Protein AF-A0A7C7KWD4-F1 (afdb_monomer)

Secondary structure (DSSP, 8-state):
---PPEEEE-TTS-EEEE-TTT--EESSHHHHHHHIIIIIIS-----HHHHHHHHHHHHHHHHHHHTT----THHHHHHTT-

Nearest PDB structures (foldseek):
  6skg-assembly1_Bo  TM=9.568E-01  e=1.776E-03  Thermococcus kodakarensis
  8pxx-assembly1_A  TM=4.858E-01  e=3.449E-01  Homo sapiens
  1wmv-assembly1_A  TM=7.328E-01  e=1.912E+00  Homo sapiens
  2yse-assembly1_A  TM=4.859E-01  e=9.263E-01  Homo sapiens
  2ltx-assembly1_A  TM=5.272E-01  e=6.255E+00  Homo sapiens

Structure (mmCIF, N/CA/C/O backbone):
data_AF-A0A7C7KWD4-F1
#
_entry.id   AF-A0A7C7KWD4-F1
#
loop_
_atom_site.group_PDB
_atom_site.id
_atom_site.type_symbol
_atom_site.label_atom_id
_atom_site.label_alt_id
_atom_site.label_comp_id
_atom_site.label_asym_id
_atom_site.label_entity_id
_atom_site.label_seq_id
_atom_site.pdbx_PDB_ins_code
_atom_site.Cartn_x
_atom_site.Cartn_y
_atom_site.Cartn_z
_atom_site.occupancy
_atom_site.B_iso_or_equiv
_atom_site.auth_seq_id
_atom_site.auth_comp_id
_atom_site.auth_asym_id
_atom_site.auth_atom_id
_atom_site.pdbx_PDB_model_num
ATOM 1 N N . MET A 1 1 ? 8.421 -1.180 9.967 1.00 46.84 1 MET A N 1
ATOM 2 C CA . MET A 1 1 ? 7.211 -1.431 9.146 1.00 46.84 1 MET A CA 1
ATOM 3 C C . MET A 1 1 ? 7.617 -1.572 7.681 1.00 46.84 1 MET A C 1
ATOM 5 O O . MET A 1 1 ? 8.115 -0.607 7.125 1.00 46.84 1 MET A O 1
ATOM 9 N N . VAL A 1 2 ? 7.444 -2.748 7.064 1.00 55.00 2 VAL A N 1
ATOM 10 C CA . VAL A 1 2 ? 7.788 -2.991 5.645 1.00 55.00 2 VAL A CA 1
ATOM 11 C C . VAL A 1 2 ? 6.495 -3.049 4.826 1.00 55.00 2 VAL A C 1
ATOM 13 O O . VAL A 1 2 ? 5.624 -3.856 5.136 1.00 55.00 2 VAL A O 1
ATOM 16 N N . ILE A 1 3 ? 6.340 -2.186 3.814 1.00 65.81 3 ILE A N 1
ATOM 17 C CA . ILE A 1 3 ? 5.178 -2.191 2.904 1.00 65.81 3 ILE A CA 1
ATOM 18 C C . ILE A 1 3 ? 5.627 -2.794 1.569 1.00 65.81 3 ILE A C 1
ATOM 20 O O . ILE A 1 3 ? 6.352 -2.154 0.803 1.00 65.81 3 ILE A O 1
ATOM 24 N N . ARG A 1 4 ? 5.210 -4.033 1.292 1.00 74.19 4 ARG A N 1
ATOM 25 C CA . ARG A 1 4 ? 5.510 -4.737 0.035 1.00 74.19 4 ARG A CA 1
ATOM 26 C C . ARG A 1 4 ? 4.484 -4.378 -1.044 1.00 74.19 4 ARG A C 1
ATOM 28 O O . ARG A 1 4 ? 3.308 -4.225 -0.732 1.00 74.19 4 ARG A O 1
ATOM 35 N N . ALA A 1 5 ? 4.949 -4.222 -2.283 1.00 77.25 5 ALA A N 1
ATOM 36 C CA . ALA A 1 5 ? 4.077 -4.012 -3.435 1.00 77.25 5 ALA A CA 1
ATOM 37 C C . ALA A 1 5 ? 3.398 -5.327 -3.836 1.00 77.25 5 ALA A C 1
ATOM 39 O O . ALA A 1 5 ? 4.017 -6.387 -3.735 1.00 77.25 5 ALA A O 1
ATOM 40 N N . GLU A 1 6 ? 2.172 -5.240 -4.343 1.00 85.00 6 GLU A N 1
ATOM 41 C CA . GLU A 1 6 ? 1.545 -6.320 -5.107 1.00 85.00 6 GLU A CA 1
ATOM 42 C C . GLU A 1 6 ? 2.084 -6.262 -6.540 1.00 85.00 6 GLU A C 1
ATOM 44 O O . GLU A 1 6 ? 2.076 -5.196 -7.158 1.00 85.00 6 GLU A O 1
ATOM 49 N N . LYS A 1 7 ? 2.607 -7.377 -7.056 1.00 84.81 7 LYS A N 1
ATOM 50 C CA . LYS A 1 7 ? 3.025 -7.458 -8.457 1.00 84.81 7 LYS A CA 1
ATOM 51 C C . LYS A 1 7 ? 1.793 -7.679 -9.323 1.00 84.81 7 LYS A C 1
ATOM 53 O O . LYS A 1 7 ? 1.027 -8.600 -9.057 1.00 84.81 7 LYS A O 1
ATOM 58 N N . VAL A 1 8 ? 1.608 -6.832 -10.323 1.00 85.69 8 VAL A N 1
ATOM 59 C CA . VAL A 1 8 ? 0.502 -6.921 -11.279 1.00 85.69 8 VAL A CA 1
ATOM 60 C C . VAL A 1 8 ? 1.059 -6.826 -12.688 1.00 85.69 8 VAL A C 1
ATOM 62 O O . VAL A 1 8 ? 2.009 -6.083 -12.913 1.00 85.69 8 VAL A O 1
ATOM 65 N N . GLU A 1 9 ? 0.480 -7.566 -13.622 1.00 88.06 9 GLU A N 1
ATOM 66 C CA . GLU A 1 9 ? 0.820 -7.462 -15.040 1.00 88.06 9 GLU A CA 1
ATOM 67 C C . GLU A 1 9 ? -0.110 -6.458 -15.723 1.00 88.06 9 GLU A C 1
ATOM 69 O O . GLU A 1 9 ? -1.316 -6.418 -15.450 1.00 88.06 9 GLU A O 1
ATOM 74 N N . ASP A 1 10 ? 0.458 -5.617 -16.585 1.00 82.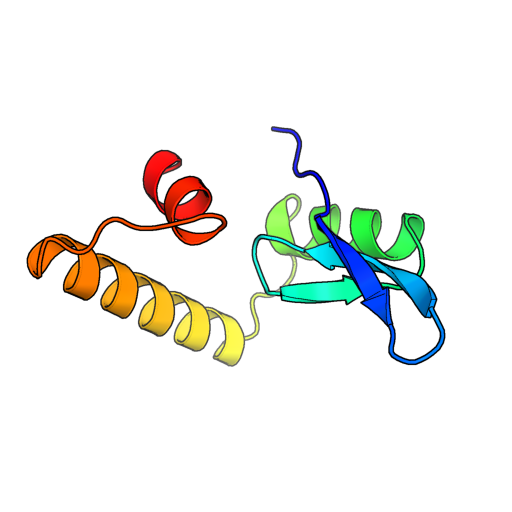12 10 ASP A N 1
ATOM 75 C CA . ASP A 1 10 ? -0.323 -4.725 -17.440 1.00 82.12 10 ASP A CA 1
ATOM 76 C C . ASP A 1 10 ? -0.906 -5.476 -18.653 1.00 82.12 10 ASP A C 1
ATOM 78 O O . ASP A 1 10 ? -0.591 -6.640 -18.904 1.00 82.12 10 ASP A O 1
ATOM 82 N N . ARG A 1 11 ? -1.739 -4.808 -19.458 1.00 80.44 11 ARG A N 1
ATOM 83 C CA . ARG A 1 11 ? -2.340 -5.377 -20.676 1.00 80.44 11 ARG A CA 1
ATOM 84 C C . ARG A 1 11 ? -1.294 -5.883 -21.677 1.00 80.44 11 ARG A C 1
ATOM 86 O O . ARG A 1 11 ? -1.602 -6.763 -22.474 1.00 80.44 11 ARG A O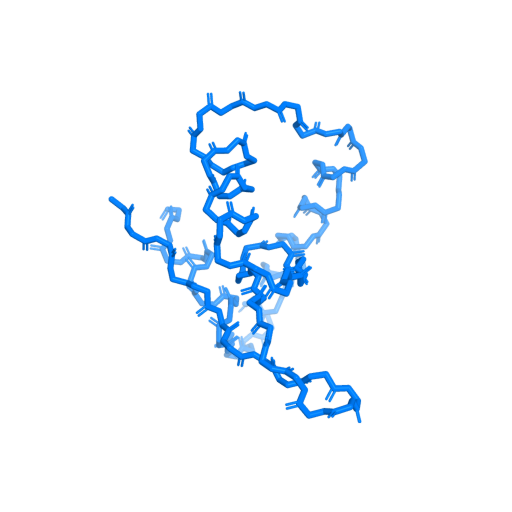 1
ATOM 93 N N . PHE A 1 12 ? -0.088 -5.326 -21.641 1.00 85.06 12 PHE A N 1
ATOM 94 C CA . PHE A 1 12 ? 1.033 -5.708 -22.503 1.00 85.06 12 PHE A CA 1
ATOM 95 C C . PHE A 1 12 ? 1.947 -6.783 -21.887 1.00 85.06 12 PHE A C 1
ATOM 97 O O . PHE A 1 12 ? 2.957 -7.128 -22.492 1.00 85.06 12 PHE A O 1
ATOM 104 N N . GLY A 1 13 ? 1.612 -7.311 -20.701 1.00 85.75 13 GLY A N 1
ATOM 105 C CA . GLY A 1 13 ? 2.426 -8.304 -19.989 1.00 85.75 13 GLY A CA 1
ATOM 106 C C . GLY A 1 13 ? 3.640 -7.717 -19.261 1.00 85.75 13 GLY A C 1
ATOM 107 O O . GLY A 1 13 ? 4.539 -8.449 -18.863 1.00 85.75 13 GLY A O 1
ATOM 108 N N . GLU A 1 14 ? 3.703 -6.393 -19.091 1.00 88.38 14 GLU A N 1
ATOM 109 C CA . GLU A 1 14 ? 4.782 -5.754 -18.332 1.00 88.38 14 GLU A CA 1
ATOM 110 C C . GLU A 1 14 ? 4.527 -5.849 -16.818 1.00 88.38 14 GLU A C 1
ATOM 112 O O . GLU A 1 14 ? 3.428 -5.545 -16.343 1.00 88.38 14 GLU A O 1
ATOM 117 N N . GLU A 1 15 ? 5.555 -6.229 -16.046 1.00 86.88 15 GLU A N 1
ATOM 118 C CA . GLU A 1 15 ? 5.489 -6.257 -14.581 1.00 86.88 15 GLU A CA 1
ATOM 119 C C . GLU A 1 15 ? 5.362 -4.837 -14.004 1.00 86.88 15 GLU A C 1
ATOM 121 O O . GLU A 1 15 ? 6.204 -3.959 -14.214 1.00 86.88 15 GLU A O 1
ATOM 126 N N . ALA A 1 16 ? 4.344 -4.635 -13.175 1.00 89.38 16 ALA A N 1
ATOM 127 C CA . ALA A 1 16 ? 4.108 -3.412 -12.433 1.00 89.38 16 ALA A CA 1
ATOM 128 C C . ALA A 1 16 ? 3.904 -3.679 -10.933 1.00 89.38 16 ALA A C 1
ATOM 130 O O . ALA A 1 16 ? 3.641 -4.786 -10.467 1.00 89.38 16 ALA A O 1
ATOM 131 N N . TYR A 1 17 ? 4.039 -2.618 -10.146 1.00 85.81 17 TYR A N 1
ATOM 132 C CA . TYR A 1 17 ? 3.972 -2.604 -8.693 1.00 85.81 17 TYR A CA 1
ATOM 133 C C . TYR A 1 17 ? 2.740 -1.822 -8.252 1.00 85.81 17 TYR A C 1
ATOM 135 O O . TYR A 1 17 ? 2.708 -0.591 -8.329 1.00 85.81 17 TYR A O 1
ATOM 143 N N . ARG A 1 18 ? 1.730 -2.517 -7.743 1.00 82.50 18 ARG A N 1
ATOM 144 C CA . ARG A 1 18 ? 0.543 -1.909 -7.150 1.00 82.50 18 ARG A CA 1
ATOM 145 C C . ARG A 1 18 ? 0.753 -1.677 -5.655 1.00 82.50 18 ARG A C 1
ATOM 147 O O . ARG A 1 18 ? 1.158 -2.564 -4.904 1.00 82.50 18 ARG A O 1
ATOM 154 N N . CYS A 1 19 ? 0.458 -0.463 -5.201 1.00 82.38 19 CYS A N 1
ATOM 155 C CA . CYS A 1 19 ? 0.462 -0.135 -3.787 1.00 82.38 19 CYS A CA 1
ATOM 156 C C . CYS A 1 19 ? -0.764 -0.742 -3.098 1.00 82.38 19 CYS A C 1
ATOM 158 O O . CYS A 1 19 ? -1.886 -0.362 -3.443 1.00 82.38 19 CYS A O 1
ATOM 160 N N . PRO A 1 20 ? -0.580 -1.593 -2.072 1.00 76.19 20 PRO A N 1
ATOM 161 C CA . PRO A 1 20 ? -1.705 -2.208 -1.375 1.00 7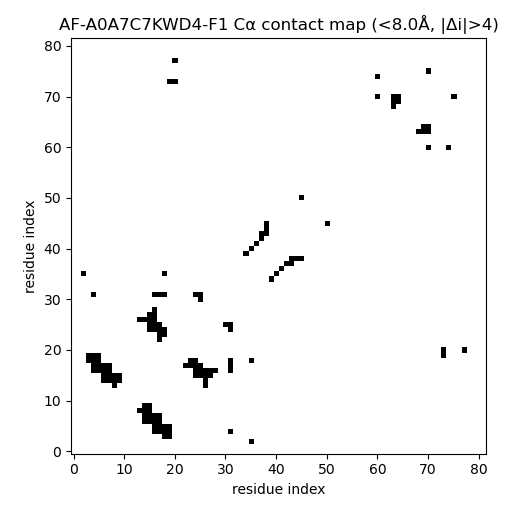6.19 20 PRO A CA 1
ATOM 162 C C . PRO A 1 20 ? -2.519 -1.196 -0.561 1.00 76.19 20 PRO A C 1
ATOM 164 O O . PRO A 1 20 ? -3.656 -1.465 -0.222 1.00 76.19 20 PRO A O 1
ATOM 167 N N . LEU A 1 21 ? -1.975 -0.018 -0.240 1.00 71.44 21 LEU A N 1
ATOM 168 C CA . LEU A 1 21 ? -2.660 0.958 0.617 1.00 71.44 21 LEU A CA 1
ATOM 169 C C . LEU A 1 21 ? -3.589 1.903 -0.151 1.00 71.44 21 LEU A C 1
ATOM 171 O O . LEU A 1 21 ? -4.555 2.409 0.411 1.00 71.44 21 LEU A O 1
ATOM 175 N N . CYS A 1 22 ? -3.287 2.195 -1.417 1.00 74.50 22 CYS A N 1
ATOM 176 C CA . CYS A 1 22 ? -4.040 3.180 -2.202 1.00 74.50 22 CYS A CA 1
ATOM 177 C C . CYS A 1 22 ? -4.371 2.733 -3.631 1.00 74.50 22 CYS A C 1
ATOM 179 O O . CYS A 1 22 ? -5.023 3.484 -4.355 1.00 74.50 22 CYS A O 1
ATOM 181 N N . GLY A 1 23 ? -3.913 1.551 -4.051 1.00 78.75 23 GLY A N 1
ATOM 182 C CA . GLY A 1 23 ? -4.184 0.985 -5.372 1.00 78.75 23 GLY A CA 1
ATOM 183 C C . GLY A 1 23 ? -3.415 1.625 -6.531 1.00 78.75 23 GLY A C 1
ATOM 184 O O . GLY A 1 23 ? -3.627 1.225 -7.672 1.00 78.75 23 GLY A O 1
ATOM 185 N N . HIS A 1 24 ? -2.522 2.591 -6.278 1.00 82.88 24 HIS A N 1
ATOM 186 C CA . HIS A 1 24 ? -1.678 3.167 -7.330 1.00 82.88 24 HIS A CA 1
ATOM 187 C C . HIS A 1 24 ? -0.742 2.118 -7.925 1.00 82.88 24 HIS A C 1
ATOM 189 O O . HIS A 1 24 ? -0.087 1.392 -7.182 1.00 82.88 24 HIS A O 1
ATOM 195 N N . VAL A 1 25 ? -0.645 2.094 -9.251 1.00 86.19 25 VAL A N 1
ATOM 196 C CA . VAL A 1 25 ? 0.241 1.200 -10.000 1.00 86.19 25 VAL A CA 1
ATOM 197 C C . VAL A 1 25 ? 1.469 1.978 -10.466 1.00 86.19 25 VAL A C 1
ATOM 199 O O . VAL A 1 25 ? 1.362 3.124 -10.904 1.00 86.19 25 VAL A O 1
ATOM 202 N N . PHE A 1 26 ? 2.638 1.362 -10.340 1.00 86.00 26 PHE A N 1
ATOM 203 C CA . PHE A 1 26 ? 3.925 1.917 -10.732 1.00 86.00 26 PHE A CA 1
ATOM 204 C C . PHE A 1 26 ? 4.689 0.886 -11.553 1.00 86.00 26 PHE A C 1
ATOM 206 O O . PHE A 1 26 ? 4.906 -0.215 -11.078 1.00 86.00 26 PHE A O 1
ATOM 213 N N . TYR A 1 27 ? 5.198 1.244 -12.725 1.00 88.62 27 TYR A N 1
ATOM 214 C CA . TYR A 1 27 ? 5.984 0.323 -13.564 1.00 88.62 27 TYR A CA 1
ATOM 215 C C . TYR A 1 27 ? 7.452 0.203 -13.124 1.00 88.62 27 TYR A C 1
ATOM 217 O O . TYR A 1 27 ? 8.223 -0.585 -13.654 1.00 88.62 27 TYR A O 1
ATOM 225 N N . LYS A 1 28 ? 7.885 1.017 -12.149 1.00 85.62 28 LYS A N 1
ATOM 226 C CA . LYS A 1 28 ? 9.267 1.034 -11.645 1.00 85.62 28 LYS A CA 1
ATOM 227 C C . LYS A 1 28 ? 9.299 0.946 -10.124 1.00 85.62 28 LYS A C 1
ATOM 229 O O . LYS A 1 28 ? 8.643 1.727 -9.431 1.00 85.62 28 LYS A O 1
ATOM 234 N N . SER A 1 29 ? 10.171 0.091 -9.596 1.00 80.69 29 SER A N 1
ATOM 235 C CA . SER A 1 29 ? 10.357 -0.113 -8.151 1.00 80.69 29 SER A CA 1
ATOM 236 C C . SER A 1 29 ? 10.746 1.177 -7.412 1.00 80.69 29 SER A C 1
ATOM 238 O O . SER A 1 29 ? 10.195 1.481 -6.355 1.00 80.69 29 SER A O 1
ATOM 240 N N . LYS A 1 30 ? 11.619 2.011 -8.001 1.00 79.50 30 LYS A N 1
ATOM 241 C CA . LYS A 1 30 ? 12.008 3.323 -7.440 1.00 79.50 30 LYS A CA 1
ATOM 242 C C . LYS A 1 30 ? 10.813 4.269 -7.251 1.00 79.50 30 LYS A C 1
ATOM 244 O O . LYS A 1 30 ? 10.771 5.015 -6.273 1.00 79.50 30 LYS A O 1
ATOM 249 N N . GLN A 1 31 ? 9.841 4.243 -8.168 1.00 81.06 31 GLN A N 1
ATOM 250 C CA . GLN A 1 31 ? 8.634 5.071 -8.069 1.00 81.06 31 GLN A CA 1
ATOM 251 C C . GLN A 1 31 ? 7.726 4.582 -6.941 1.00 81.06 31 GLN A C 1
ATOM 253 O O . GLN A 1 31 ? 7.258 5.397 -6.146 1.00 81.06 31 GLN A O 1
ATOM 258 N N . TYR A 1 32 ? 7.558 3.262 -6.824 1.00 82.50 32 TYR A N 1
ATOM 259 C CA . TYR A 1 32 ? 6.822 2.643 -5.726 1.00 82.50 32 TYR A CA 1
ATOM 260 C C . TYR A 1 32 ? 7.424 3.004 -4.360 1.00 82.50 32 TYR A C 1
ATOM 262 O O . TYR A 1 32 ? 6.717 3.495 -3.483 1.00 82.50 32 TYR A O 1
ATOM 270 N N . VAL A 1 33 ? 8.741 2.852 -4.189 1.00 81.19 33 VAL A N 1
ATOM 271 C CA . VAL A 1 33 ? 9.425 3.176 -2.924 1.00 81.19 33 VAL A CA 1
ATOM 272 C C . VAL A 1 33 ? 9.273 4.659 -2.574 1.00 81.19 33 VAL A C 1
ATOM 274 O O . VAL A 1 33 ? 8.922 4.991 -1.441 1.00 81.19 33 VAL A O 1
ATOM 277 N N . LYS A 1 34 ? 9.454 5.564 -3.547 1.00 79.56 34 LYS A N 1
ATOM 278 C CA . LYS A 1 34 ? 9.257 7.010 -3.345 1.00 79.56 34 LYS A CA 1
ATOM 279 C C . LYS A 1 34 ? 7.817 7.343 -2.952 1.00 79.56 34 LYS A C 1
ATOM 281 O O . LYS A 1 34 ? 7.604 8.181 -2.076 1.00 79.56 34 LYS A O 1
ATOM 286 N N . HIS A 1 35 ? 6.839 6.694 -3.579 1.00 82.44 35 HIS A N 1
ATOM 287 C CA . HIS A 1 35 ? 5.432 6.829 -3.220 1.00 82.44 35 HIS A CA 1
ATOM 288 C C . HIS A 1 35 ? 5.179 6.370 -1.783 1.00 82.44 35 HIS A C 1
ATOM 290 O O . HIS A 1 35 ? 4.587 7.115 -1.007 1.00 82.44 35 HIS A O 1
ATOM 296 N N . VAL A 1 36 ? 5.671 5.189 -1.408 1.00 77.31 36 VAL A N 1
ATOM 297 C CA . VAL A 1 36 ? 5.500 4.653 -0.055 1.00 77.31 36 VAL A CA 1
ATOM 298 C C . VAL A 1 36 ? 6.099 5.591 0.987 1.00 77.31 36 VAL A C 1
ATOM 300 O O . VAL A 1 36 ? 5.418 5.963 1.942 1.00 77.31 36 VAL A O 1
ATOM 303 N N . LEU A 1 37 ? 7.335 6.038 0.768 1.00 73.19 37 LEU A N 1
ATOM 304 C CA . LEU A 1 37 ? 8.013 6.954 1.677 1.00 73.19 37 LEU A CA 1
ATOM 305 C C . LEU A 1 37 ? 7.259 8.282 1.805 1.00 73.19 37 LEU A C 1
ATOM 307 O O . LEU A 1 37 ? 6.980 8.713 2.917 1.00 73.19 37 LEU A O 1
ATOM 311 N N . LYS A 1 38 ? 6.870 8.916 0.695 1.00 70.06 38 LYS A N 1
ATOM 312 C CA . LYS A 1 38 ? 6.264 10.257 0.722 1.00 70.06 38 LYS A CA 1
ATOM 313 C C . LYS A 1 38 ? 4.790 10.259 1.138 1.00 70.06 38 LYS A C 1
ATOM 315 O O . LYS A 1 38 ? 4.355 11.160 1.850 1.00 70.06 38 LYS A O 1
ATOM 320 N N . SER A 1 39 ? 4.010 9.285 0.676 1.00 70.56 39 SER A N 1
ATOM 321 C CA . SER A 1 39 ? 2.555 9.254 0.864 1.00 70.56 39 SER A CA 1
ATOM 322 C C . SER A 1 39 ? 2.121 8.506 2.121 1.00 70.56 39 SER A C 1
ATOM 324 O O . SER A 1 39 ? 1.064 8.837 2.659 1.00 70.56 39 SER A O 1
ATOM 326 N N . HIS A 1 40 ? 2.919 7.539 2.594 1.00 71.44 40 HIS A N 1
ATOM 327 C CA . HIS A 1 40 ? 2.528 6.664 3.707 1.00 71.44 40 HIS A CA 1
ATOM 328 C C . HIS A 1 40 ? 3.451 6.735 4.930 1.00 71.44 40 HIS A C 1
ATOM 330 O O . HIS A 1 40 ? 2.972 6.436 6.018 1.00 71.44 40 HIS A O 1
ATOM 336 N N . ILE A 1 41 ? 4.727 7.129 4.792 1.00 67.88 41 ILE A N 1
ATOM 337 C CA . ILE A 1 41 ? 5.696 7.114 5.912 1.00 67.88 41 ILE A CA 1
ATOM 338 C C . ILE A 1 41 ? 6.052 8.518 6.428 1.00 67.88 41 ILE A C 1
ATOM 340 O O . ILE A 1 41 ? 5.870 8.793 7.605 1.00 67.88 41 ILE A O 1
ATOM 344 N N . VAL A 1 42 ? 6.570 9.404 5.574 1.00 59.59 42 VAL A N 1
ATOM 345 C CA . VAL A 1 42 ? 7.284 10.633 5.990 1.00 59.59 42 VAL A CA 1
ATOM 346 C C . VAL A 1 42 ? 6.369 11.868 6.066 1.00 59.59 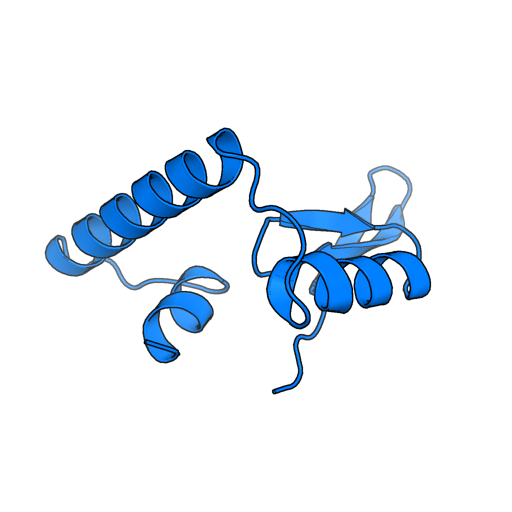42 VAL A C 1
ATOM 348 O O . VAL A 1 42 ? 6.739 12.883 6.639 1.00 59.59 42 VAL A O 1
ATOM 351 N N . GLY A 1 43 ? 5.137 11.781 5.561 1.00 58.34 43 GLY A N 1
ATOM 352 C CA . GLY A 1 43 ? 4.180 12.887 5.601 1.00 58.34 43 GLY A CA 1
ATOM 353 C C . GLY A 1 43 ? 4.319 13.826 4.401 1.00 58.34 43 GLY A C 1
ATOM 354 O O . GLY A 1 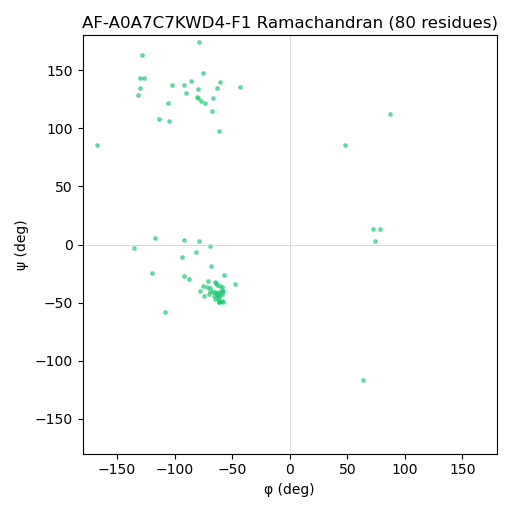43 ? 5.292 14.553 4.239 1.00 58.34 43 GLY A O 1
ATOM 355 N N . GLY A 1 44 ? 3.307 13.838 3.536 1.00 50.47 44 GLY A N 1
ATOM 356 C CA . GLY A 1 44 ? 3.290 14.745 2.394 1.00 50.47 44 GLY A CA 1
ATOM 357 C C . GLY A 1 44 ? 1.928 14.797 1.729 1.00 50.47 44 GLY A C 1
ATOM 358 O O . GLY A 1 44 ? 1.683 14.067 0.775 1.00 50.47 44 GLY A O 1
ATOM 359 N N . PHE A 1 45 ? 1.061 15.666 2.257 1.00 44.78 45 PHE A N 1
ATOM 360 C CA . PHE A 1 45 ? -0.242 16.064 1.715 1.00 44.78 45 PHE A CA 1
ATOM 361 C C . PHE A 1 45 ? -1.155 14.906 1.276 1.00 44.78 45 PHE A C 1
ATOM 363 O O . PHE A 1 45 ? -1.297 14.598 0.090 1.00 44.78 45 PHE A O 1
ATOM 370 N N . LYS A 1 46 ? -1.926 14.351 2.227 1.00 51.41 46 LYS A N 1
ATOM 371 C CA . LYS A 1 46 ? -3.234 13.777 1.872 1.00 51.41 46 LYS A CA 1
ATOM 372 C C . LYS A 1 46 ? -4.059 14.935 1.313 1.00 51.41 46 LYS A C 1
ATOM 374 O O . LYS A 1 46 ? -4.601 15.723 2.084 1.00 51.41 46 LYS A O 1
ATOM 379 N N . SER A 1 47 ? -4.132 15.073 -0.013 1.00 55.41 47 SER A N 1
ATOM 380 C CA . SER A 1 47 ? -5.094 15.982 -0.649 1.00 55.41 47 SER A CA 1
ATOM 381 C C . SER A 1 47 ? -6.443 15.822 0.060 1.00 55.41 47 SER A C 1
ATOM 383 O O . SER A 1 47 ? -6.843 14.687 0.326 1.00 55.41 47 SER A O 1
ATOM 385 N N . LYS A 1 48 ? -7.151 16.914 0.385 1.00 55.12 48 LYS A N 1
ATOM 386 C CA . LYS A 1 48 ? -8.437 16.877 1.127 1.00 55.12 48 LYS A CA 1
ATOM 387 C C . LYS A 1 48 ? -9.403 15.825 0.547 1.00 55.12 48 LYS A C 1
ATOM 389 O O . LYS A 1 48 ? -10.106 15.130 1.275 1.00 55.12 48 LYS A O 1
ATOM 394 N N . ARG A 1 49 ? -9.341 15.645 -0.778 1.00 57.53 49 ARG A N 1
ATOM 395 C CA . ARG A 1 49 ? -10.034 14.613 -1.562 1.00 57.53 49 ARG A CA 1
ATOM 396 C C . ARG A 1 49 ? -9.641 13.173 -1.187 1.00 57.53 49 ARG A C 1
ATOM 398 O O . ARG A 1 49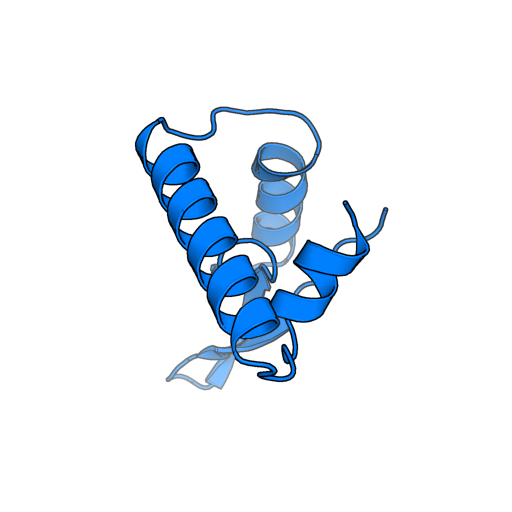 ? -10.522 12.337 -1.031 1.00 57.53 49 ARG A O 1
ATOM 405 N N . LEU A 1 50 ? -8.352 12.881 -1.013 1.00 57.56 50 LEU A N 1
ATOM 406 C CA . LEU A 1 50 ? -7.836 11.562 -0.627 1.00 57.56 50 LEU A CA 1
ATOM 407 C C . LEU A 1 50 ? -8.204 11.206 0.819 1.00 57.56 50 LEU A C 1
ATOM 409 O O . LEU A 1 50 ? -8.560 10.063 1.085 1.00 57.56 50 LEU A O 1
ATOM 413 N N . ARG A 1 51 ? -8.193 12.189 1.732 1.00 62.91 51 ARG A N 1
ATOM 414 C CA . ARG A 1 51 ? -8.643 12.001 3.122 1.00 62.91 51 ARG A CA 1
ATOM 415 C C . ARG A 1 51 ? -10.119 11.595 3.174 1.00 62.91 51 ARG A C 1
ATOM 417 O O . ARG A 1 51 ? -10.424 10.541 3.714 1.00 62.91 51 ARG A O 1
ATOM 424 N N . LYS A 1 52 ? -10.987 12.331 2.468 1.00 65.62 52 LYS A N 1
ATOM 425 C CA . LYS A 1 52 ? -12.414 11.988 2.320 1.00 65.62 52 LYS A CA 1
ATOM 426 C C . LYS A 1 52 ? -12.644 10.614 1.690 1.00 65.62 52 LYS A C 1
ATOM 428 O O . LYS A 1 52 ? -13.549 9.893 2.099 1.00 65.62 52 LYS A O 1
ATOM 433 N N . LYS A 1 53 ? -11.848 10.251 0.678 1.00 66.56 53 LYS A N 1
ATOM 434 C CA . LYS A 1 53 ? -11.959 8.944 0.015 1.00 66.56 53 LYS A CA 1
ATOM 435 C C . LYS A 1 53 ? -11.574 7.811 0.971 1.00 66.56 53 LYS A C 1
ATOM 437 O O . LYS A 1 53 ? -12.277 6.810 1.011 1.00 66.56 53 LYS A O 1
ATOM 442 N N . LEU A 1 54 ? -10.526 8.012 1.773 1.00 64.38 54 LEU A N 1
ATOM 443 C CA . LEU A 1 54 ? -10.093 7.075 2.809 1.00 64.38 54 LEU A CA 1
ATOM 444 C C . LEU A 1 54 ? -11.131 6.950 3.935 1.00 64.38 54 LEU A C 1
ATOM 446 O O . LEU A 1 54 ? -11.474 5.838 4.305 1.00 64.38 54 LEU A O 1
ATOM 450 N N . GLU A 1 55 ? -11.693 8.061 4.420 1.00 69.06 55 GLU A N 1
ATOM 451 C CA . GLU A 1 55 ? -12.769 8.051 5.428 1.00 69.06 55 GLU A CA 1
ATOM 452 C C . GLU A 1 55 ? -14.006 7.286 4.946 1.00 69.06 55 GLU A C 1
ATOM 454 O O . GLU A 1 55 ? -14.581 6.498 5.692 1.00 69.06 55 GLU A O 1
ATOM 459 N N . LYS A 1 56 ? -14.403 7.479 3.680 1.00 75.38 56 LYS A N 1
ATOM 460 C CA . LYS A 1 56 ? -15.505 6.715 3.081 1.00 75.38 56 LYS A CA 1
ATOM 461 C C . LYS A 1 56 ? -15.179 5.221 3.010 1.00 75.38 56 LYS A C 1
ATOM 463 O O . LYS A 1 56 ? -16.045 4.408 3.301 1.00 75.38 56 LYS A O 1
ATOM 468 N N . TYR A 1 57 ? -13.946 4.876 2.641 1.00 65.44 57 TYR A N 1
ATOM 469 C CA . TYR A 1 57 ? -13.492 3.489 2.539 1.00 65.44 57 TYR A CA 1
ATOM 470 C C . TYR A 1 57 ? -13.471 2.785 3.905 1.00 65.44 57 TYR A C 1
ATOM 472 O O . TYR A 1 57 ? -13.927 1.654 4.014 1.00 65.44 57 TYR A O 1
ATOM 480 N N . LEU A 1 58 ? -13.026 3.477 4.960 1.00 68.81 58 LEU A N 1
ATOM 481 C CA . LEU A 1 58 ? -13.044 2.959 6.332 1.00 68.81 58 LEU A CA 1
ATOM 48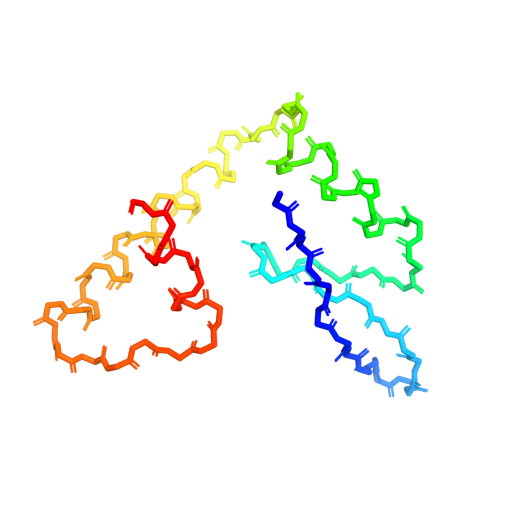2 C C . LEU A 1 58 ? -14.474 2.689 6.823 1.00 68.81 58 LEU A C 1
ATOM 484 O O . LEU A 1 58 ? -14.733 1.611 7.346 1.00 68.81 58 LEU A O 1
ATOM 488 N N . LYS A 1 59 ? -15.420 3.603 6.565 1.00 77.62 59 LYS A N 1
ATOM 489 C CA . LYS A 1 59 ? -16.840 3.394 6.908 1.00 77.62 59 LYS A CA 1
ATOM 490 C C . LYS A 1 59 ? -17.456 2.184 6.202 1.00 77.62 59 LYS A C 1
ATOM 492 O O . LYS A 1 59 ? -18.302 1.504 6.773 1.00 77.62 59 LYS A O 1
ATOM 497 N N . ASP A 1 60 ? -17.053 1.929 4.960 1.00 75.69 60 ASP A N 1
ATOM 498 C CA . ASP A 1 60 ? -17.528 0.783 4.178 1.00 75.69 60 ASP A CA 1
ATOM 499 C C . ASP A 1 60 ? -16.991 -0.542 4.746 1.00 75.69 60 ASP A C 1
ATOM 501 O O . ASP A 1 60 ? -17.739 -1.505 4.891 1.00 75.69 60 ASP A O 1
ATOM 505 N N . ILE A 1 61 ? -15.720 -0.560 5.166 1.00 69.44 61 ILE A N 1
ATOM 506 C CA . ILE A 1 61 ? -15.100 -1.693 5.872 1.00 69.44 61 ILE A CA 1
ATOM 507 C C . ILE A 1 61 ? -15.801 -1.950 7.214 1.00 69.44 61 ILE A C 1
ATOM 509 O O . ILE A 1 61 ? -16.144 -3.093 7.510 1.00 69.44 61 ILE A O 1
ATOM 513 N N . GLU A 1 62 ? -16.068 -0.907 8.007 1.00 76.81 62 GLU A N 1
ATOM 514 C CA . GLU A 1 62 ? -16.823 -1.037 9.262 1.00 76.81 62 GLU A CA 1
ATOM 515 C C . GLU A 1 62 ? -18.227 -1.608 9.029 1.00 76.81 62 GLU A C 1
ATOM 517 O O . GLU A 1 62 ? -18.700 -2.441 9.803 1.00 76.81 62 GLU A O 1
ATOM 522 N N . LYS A 1 63 ? -18.895 -1.186 7.950 1.00 81.50 63 LYS A N 1
ATOM 523 C CA . LYS A 1 63 ? -20.211 -1.706 7.574 1.00 81.50 63 LYS A CA 1
ATOM 524 C C . LYS A 1 63 ? -20.138 -3.189 7.193 1.00 81.50 63 LYS A C 1
ATOM 526 O O . LYS A 1 63 ? -20.906 -3.980 7.729 1.00 81.50 63 LYS A O 1
ATOM 531 N N . LYS A 1 64 ? -19.165 -3.580 6.366 1.00 76.00 64 LYS A N 1
ATOM 532 C CA . LYS A 1 64 ? -18.919 -4.985 5.993 1.00 76.00 64 LYS A CA 1
ATOM 533 C C . LYS A 1 64 ? -18.632 -5.874 7.203 1.00 76.00 64 LYS A C 1
ATOM 535 O O . LYS A 1 64 ? -19.156 -6.981 7.274 1.00 76.00 64 LYS A O 1
ATOM 540 N N . LEU A 1 65 ? -17.849 -5.383 8.168 1.00 73.88 65 LEU A N 1
ATOM 541 C CA . LEU A 1 65 ? -17.594 -6.089 9.428 1.00 73.88 65 LEU A CA 1
ATOM 542 C C . LEU A 1 65 ? -18.874 -6.267 10.252 1.00 73.88 65 LEU A C 1
ATOM 544 O O . LEU A 1 65 ? -19.113 -7.358 10.765 1.00 73.88 65 LEU A O 1
ATOM 548 N N . LYS A 1 66 ? -19.721 -5.232 10.341 1.00 80.94 66 LYS A N 1
ATOM 549 C CA . LYS A 1 66 ? -21.040 -5.324 10.996 1.00 80.94 66 LYS A CA 1
ATOM 550 C C . LYS A 1 66 ? -21.989 -6.293 10.288 1.00 80.94 66 LYS A C 1
ATOM 552 O O . LYS A 1 66 ? -22.771 -6.956 10.956 1.00 80.94 66 LYS A O 1
ATOM 557 N N . GLU A 1 67 ? -21.900 -6.401 8.965 1.00 81.62 67 GLU A N 1
ATOM 558 C CA . GLU A 1 67 ? -22.651 -7.368 8.151 1.00 81.62 67 GLU A CA 1
ATOM 559 C C . GLU A 1 67 ? -22.043 -8.789 8.189 1.00 81.62 67 GLU A C 1
ATOM 561 O O . GLU A 1 67 ? -22.536 -9.691 7.517 1.00 81.62 67 GLU A O 1
ATOM 566 N N . GLY A 1 68 ? -20.980 -9.019 8.976 1.00 75.19 68 GLY A N 1
ATOM 567 C CA . GLY A 1 68 ? -20.352 -10.335 9.138 1.00 75.19 68 GLY A CA 1
ATOM 568 C C . GLY A 1 68 ? -19.547 -10.803 7.920 1.00 75.19 68 GLY A C 1
ATOM 569 O O . GLY A 1 68 ? -19.174 -11.976 7.827 1.00 75.19 68 GLY A O 1
ATOM 570 N N . ILE 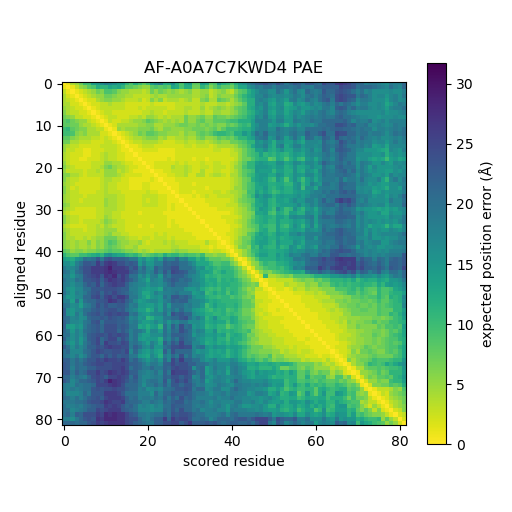A 1 69 ? -19.259 -9.902 6.979 1.00 74.62 69 ILE A N 1
ATOM 571 C CA . ILE A 1 69 ? -18.511 -10.205 5.760 1.00 74.62 69 ILE A CA 1
ATOM 572 C C . ILE A 1 69 ? -17.024 -10.309 6.111 1.00 74.62 69 ILE A C 1
ATOM 574 O O . ILE A 1 69 ? -16.413 -9.370 6.625 1.00 74.62 69 ILE A O 1
ATOM 578 N N . LYS A 1 70 ? -16.410 -11.457 5.801 1.00 63.19 70 LYS A N 1
ATOM 579 C CA . LYS A 1 70 ? -14.966 -11.658 5.973 1.00 63.19 70 LYS A CA 1
ATOM 580 C C . LYS A 1 70 ? -14.199 -10.768 4.993 1.00 63.19 70 LYS A C 1
ATOM 582 O O . LYS A 1 70 ? -14.270 -10.976 3.782 1.00 63.19 70 LYS A O 1
ATOM 587 N N . LEU A 1 71 ? -13.454 -9.806 5.531 1.00 56.53 71 LEU A N 1
ATOM 588 C CA . LEU A 1 71 ? -12.523 -8.967 4.775 1.00 56.53 71 LEU A CA 1
ATOM 589 C C . LEU A 1 71 ? -11.449 -9.848 4.116 1.00 56.53 71 LEU A C 1
ATOM 591 O O . LEU A 1 71 ? -10.981 -10.807 4.731 1.00 56.53 71 LEU A O 1
ATOM 595 N N . LYS A 1 72 ? -11.057 -9.544 2.873 1.00 54.59 72 LYS A N 1
ATOM 596 C CA . LYS A 1 72 ? -10.031 -10.305 2.137 1.00 54.59 72 LYS A CA 1
ATOM 597 C C . LYS A 1 72 ? -8.923 -9.388 1.618 1.00 54.59 72 LYS A C 1
ATOM 599 O O . LYS A 1 72 ? -9.172 -8.267 1.178 1.00 54.59 72 LYS A O 1
ATOM 604 N N . GLY A 1 73 ? -7.686 -9.887 1.633 1.00 55.69 73 GLY A N 1
ATOM 605 C CA . GLY A 1 73 ? -6.531 -9.216 1.033 1.00 55.69 73 GLY A CA 1
ATOM 606 C C . GLY A 1 73 ? -6.199 -7.876 1.699 1.00 55.69 73 GLY A C 1
ATOM 607 O O . GLY A 1 73 ? -5.838 -7.822 2.872 1.00 55.69 73 GLY A O 1
ATOM 608 N N . ILE A 1 74 ? -6.309 -6.783 0.941 1.00 48.25 74 ILE A N 1
ATOM 609 C CA . ILE A 1 74 ? -5.926 -5.426 1.365 1.00 48.25 74 ILE A CA 1
ATOM 610 C C . ILE A 1 74 ? -6.756 -4.917 2.560 1.00 48.25 74 ILE A C 1
ATOM 612 O O . ILE A 1 74 ? -6.215 -4.227 3.426 1.00 48.25 74 ILE A O 1
ATOM 616 N N . GLU A 1 75 ? -8.043 -5.271 2.646 1.00 45.47 75 GLU A N 1
ATOM 617 C CA . GLU A 1 75 ? -8.938 -4.831 3.731 1.00 45.47 75 GLU A CA 1
ATOM 618 C C . GLU A 1 75 ? -8.500 -5.380 5.106 1.00 45.47 75 GLU A C 1
ATOM 620 O O . GLU A 1 75 ? -8.616 -4.689 6.119 1.00 45.47 75 GLU A O 1
ATOM 625 N N . GLU A 1 76 ? -7.912 -6.581 5.138 1.00 47.12 76 GLU A N 1
ATOM 626 C CA . GLU A 1 76 ? -7.420 -7.226 6.364 1.00 47.12 76 GLU A CA 1
ATOM 627 C C . GLU A 1 76 ? -6.154 -6.536 6.911 1.00 47.12 76 GLU A C 1
ATOM 629 O O . GLU A 1 76 ? -5.997 -6.371 8.122 1.00 47.12 76 GLU A O 1
ATOM 634 N N . VAL A 1 77 ? -5.268 -6.071 6.020 1.00 47.62 77 VAL A N 1
ATOM 635 C CA . VAL A 1 77 ? -4.012 -5.381 6.378 1.00 47.62 77 VAL A CA 1
ATOM 636 C C . VAL A 1 77 ? -4.271 -3.985 6.951 1.00 47.62 77 VAL A C 1
ATOM 638 O O . VAL A 1 77 ? -3.501 -3.512 7.788 1.00 47.62 77 VAL A O 1
ATOM 641 N N . ILE A 1 78 ? -5.341 -3.322 6.501 1.00 49.44 78 ILE A N 1
ATOM 642 C CA . ILE A 1 78 ? -5.733 -1.988 6.972 1.00 49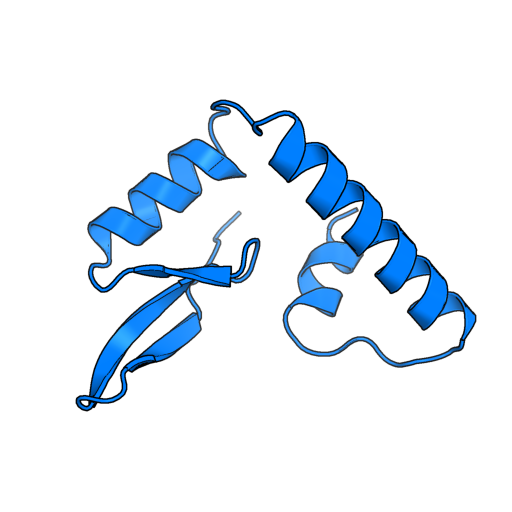.44 78 ILE A CA 1
ATOM 643 C C . ILE A 1 78 ? -6.346 -2.067 8.378 1.00 49.44 78 ILE A C 1
ATOM 645 O O . ILE A 1 78 ? -5.974 -1.266 9.231 1.00 49.44 78 ILE A O 1
ATOM 649 N N . TYR A 1 79 ? -7.232 -3.034 8.643 1.00 43.69 79 TYR A N 1
ATOM 650 C CA . TYR A 1 79 ? -7.931 -3.139 9.932 1.00 43.69 79 TYR A CA 1
ATOM 651 C C . TYR A 1 79 ? -7.047 -3.692 11.066 1.00 43.69 79 TYR A C 1
ATOM 653 O O . TYR A 1 79 ? -7.118 -3.202 12.186 1.00 43.69 79 TYR A O 1
ATOM 661 N N . LYS A 1 80 ? -6.141 -4.644 10.787 1.00 42.00 80 LYS A N 1
ATOM 662 C CA . LYS A 1 80 ? -5.201 -5.215 11.786 1.00 42.00 80 LYS A CA 1
ATOM 663 C C . LYS A 1 80 ? -4.106 -4.253 12.281 1.00 42.00 80 LYS A C 1
ATOM 665 O O . LYS A 1 80 ? -3.249 -4.665 13.060 1.00 42.00 80 LYS A O 1
ATOM 670 N N . LYS A 1 81 ? -4.064 -3.017 11.780 1.00 43.09 81 LYS A N 1
ATOM 671 C CA . LYS A 1 81 ? -3.030 -2.018 12.104 1.00 43.09 81 LYS A CA 1
ATOM 672 C C . LYS A 1 81 ? -3.570 -0.763 12.798 1.00 43.09 81 LYS A C 1
ATOM 674 O O . LYS A 1 81 ? -2.794 0.176 12.980 1.00 43.09 81 LYS A O 1
ATOM 679 N N . CYS A 1 82 ? -4.862 -0.755 13.135 1.00 35.69 82 CYS A N 1
ATOM 680 C CA . CYS A 1 82 ? -5.436 0.140 14.136 1.00 35.69 82 CYS A CA 1
ATOM 681 C C . CYS A 1 82 ? -5.248 -0.444 15.535 1.00 35.69 82 CYS A C 1
ATOM 683 O O . CYS A 1 82 ? -5.276 -1.689 15.656 1.00 35.69 82 CYS A O 1
#

Solvent-accessible surface area (backbone atoms only — not comparable to full-atom values): 5020 Å² total; per-residue (Å²): 139,86,87,73,64,45,79,43,69,47,100,84,68,47,72,26,33,26,36,67,88,78,65,52,74,26,79,42,72,71,56,42,52,51,46,45,42,38,68,74,68,73,70,58,77,74,50,72,67,54,49,53,52,48,54,54,50,51,54,50,52,54,49,36,51,75,70,68,49,83,68,62,72,57,57,45,64,60,61,75,70,109

Radius of gyration: 14.25 Å; Cα contacts (8 Å, |Δi|>4): 69; chains: 1; bounding box: 35×28×37 Å

Mean predicted aligned error: 11.89 Å

pLDDT: mean 70.04, std 14.06, range [35.69, 89.38]

Foldseek 3Di:
DDFAFDWDADPVRQTWTAGLAQRDIGSDPVVVVVCCCDVPNPDDDPDPVNVVVVVVVVVVLVVCVVVVHDDDDSSVVVVVVD

Sequence (82 aa):
MVIRAEKVEDRFGEEAYRCPLCGHVFYKSKQYVKHVLKSHIVGGFKSKRLRKKLEKYLKDIEKKLKEGIKLKGIEEVIYKKC